Protein AF-A0A6L3VNA4-F1 (afdb_monomer)

Organism: NCBI:txid1803903

Nearest PDB structures (foldseek):
  8qlu-assembly1_A-2  TM=3.803E-01  e=7.037E-01  Aspergillus fumigatus
  8cgx-assembly1_A  TM=3.938E-01  e=9.319E-01  Neurospora crassa
  8qlx-assembly1_A  TM=3.851E-01  e=1.381E+00  Pyricularia grisea
  8qlw-assembly1_A-2  TM=4.022E-01  e=1.381E+00  Purpureocillium lilacinum
  8qnu-assembly1_A  TM=3.911E-01  e=2.866E+00  Metarhizium robertsii

Structure (mmCIF, N/CA/C/O backbone):
data_AF-A0A6L3VNA4-F1
#
_entry.id   AF-A0A6L3VNA4-F1
#
loop_
_atom_site.group_PDB
_atom_site.id
_atom_site.type_symbol
_atom_site.label_atom_id
_atom_site.label_alt_id
_atom_site.label_comp_id
_atom_site.label_asym_id
_atom_site.label_entity_id
_atom_site.label_seq_id
_atom_site.pdbx_PDB_ins_code
_atom_site.Cartn_x
_atom_site.Cartn_y
_atom_site.Cartn_z
_atom_site.occupancy
_atom_site.B_iso_or_equiv
_atom_site.auth_seq_id
_atom_site.auth_comp_id
_atom_site.auth_asym_id
_atom_site.auth_atom_id
_atom_site.pdbx_PDB_model_num
ATOM 1 N N . MET A 1 1 ? -27.652 9.082 10.962 1.00 41.69 1 MET A N 1
ATOM 2 C CA . MET A 1 1 ? -26.506 9.875 10.476 1.00 41.69 1 MET A CA 1
ATOM 3 C C . MET A 1 1 ? -26.485 9.676 8.967 1.00 41.69 1 MET A C 1
ATOM 5 O O . MET A 1 1 ? -26.552 8.518 8.571 1.00 41.69 1 MET A O 1
ATOM 9 N N . PRO A 1 2 ? -26.556 10.720 8.128 1.00 44.22 2 PRO A N 1
ATOM 10 C CA . PRO A 1 2 ? -26.468 10.524 6.685 1.00 44.22 2 PRO A CA 1
ATOM 11 C C . PRO A 1 2 ? -25.064 9.996 6.366 1.00 44.22 2 PRO A C 1
ATOM 13 O O . PRO A 1 2 ? -24.090 10.646 6.731 1.00 44.22 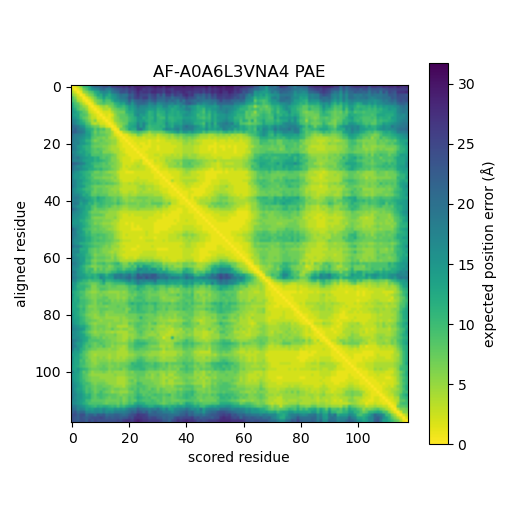2 PRO A O 1
ATOM 16 N N . HIS A 1 3 ? -24.970 8.810 5.757 1.00 39.25 3 HIS A N 1
ATOM 17 C CA . HIS A 1 3 ? -23.716 8.317 5.183 1.00 39.25 3 HIS A CA 1
ATOM 18 C C . HIS A 1 3 ? -23.243 9.368 4.176 1.00 39.25 3 HIS A C 1
ATOM 20 O O . HIS A 1 3 ? -23.924 9.614 3.175 1.00 39.25 3 HIS A O 1
ATOM 26 N N . HIS A 1 4 ? -22.134 10.044 4.471 1.00 44.81 4 HIS A N 1
ATOM 27 C CA . HIS A 1 4 ? -21.459 10.834 3.455 1.00 44.81 4 HIS A CA 1
ATOM 28 C C . HIS A 1 4 ? -20.861 9.875 2.425 1.00 44.81 4 HIS A C 1
ATOM 30 O O . HIS A 1 4 ? -20.621 8.703 2.706 1.00 44.81 4 HIS A O 1
ATOM 36 N N . ALA A 1 5 ? -20.715 10.350 1.188 1.00 44.50 5 ALA A N 1
ATOM 37 C CA . ALA A 1 5 ? -20.029 9.559 0.181 1.00 44.50 5 ALA A CA 1
ATOM 38 C C . ALA A 1 5 ? -18.606 9.277 0.689 1.00 44.50 5 ALA A C 1
ATOM 40 O O . ALA A 1 5 ? -17.962 10.232 1.139 1.00 44.50 5 ALA A O 1
ATOM 41 N N . PRO A 1 6 ? -18.124 8.023 0.614 1.00 52.34 6 PRO A N 1
ATOM 42 C CA . PRO A 1 6 ? -16.801 7.685 1.102 1.00 52.34 6 PRO A CA 1
ATOM 43 C C . PRO A 1 6 ? -15.771 8.603 0.453 1.00 52.34 6 PRO A C 1
ATOM 45 O O . PRO A 1 6 ? -15.722 8.745 -0.774 1.00 52.34 6 PRO A O 1
ATOM 48 N N . ILE A 1 7 ? -14.957 9.255 1.284 1.00 57.59 7 ILE A N 1
ATOM 49 C CA . ILE A 1 7 ? -13.766 9.951 0.804 1.00 57.59 7 ILE A CA 1
ATOM 50 C C . ILE A 1 7 ? -12.787 8.855 0.402 1.00 57.59 7 ILE A C 1
ATOM 52 O O . ILE A 1 7 ? -12.020 8.359 1.224 1.00 57.59 7 ILE A O 1
ATOM 56 N N . PHE A 1 8 ? -12.852 8.441 -0.861 1.00 54.66 8 PHE A N 1
ATOM 57 C CA . PHE A 1 8 ? -11.869 7.521 -1.407 1.00 54.66 8 PHE A CA 1
ATOM 58 C C . PHE A 1 8 ? -10.468 8.130 -1.249 1.00 54.66 8 PHE A C 1
ATOM 60 O O . PHE A 1 8 ? -10.315 9.349 -1.419 1.00 54.66 8 PHE A O 1
ATOM 67 N N . PRO A 1 9 ? -9.436 7.314 -0.963 1.00 54.25 9 PRO A N 1
ATOM 68 C CA . PRO A 1 9 ? -8.066 7.790 -1.066 1.00 54.25 9 PRO A CA 1
ATOM 69 C C . PRO A 1 9 ? -7.823 8.348 -2.483 1.00 54.25 9 PRO A C 1
ATOM 71 O O . PRO A 1 9 ? -8.542 7.990 -3.424 1.00 54.25 9 PRO A O 1
ATOM 74 N N . PRO A 1 10 ? -6.842 9.242 -2.685 1.00 59.78 10 PRO A N 1
ATOM 75 C CA . PRO A 1 10 ? -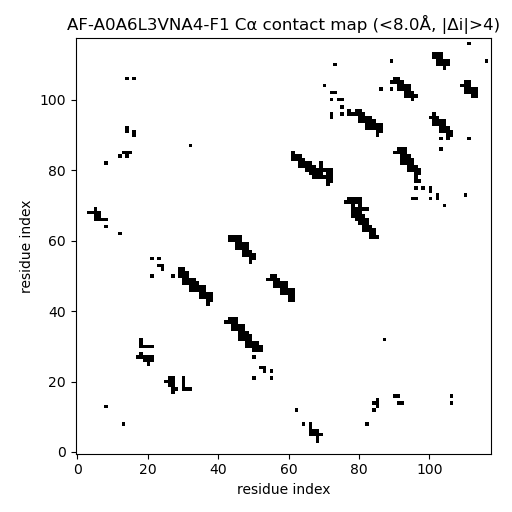6.456 9.678 -4.022 1.00 59.78 10 PRO A CA 1
ATOM 76 C C . PRO A 1 10 ? -6.215 8.465 -4.926 1.00 59.78 10 PRO A C 1
ATOM 78 O O . PRO A 1 10 ? -5.623 7.491 -4.481 1.00 59.78 10 PRO A O 1
ATOM 81 N N . ALA A 1 11 ? -6.627 8.518 -6.195 1.00 61.06 11 ALA A N 1
ATOM 82 C CA . ALA A 1 11 ? -6.495 7.375 -7.111 1.00 61.06 11 ALA A CA 1
ATOM 83 C C . ALA A 1 11 ? -5.047 6.863 -7.262 1.00 61.06 11 ALA A C 1
ATOM 85 O O . ALA A 1 11 ? -4.830 5.687 -7.527 1.00 61.06 11 ALA A O 1
ATOM 86 N N . ALA A 1 12 ? -4.051 7.731 -7.047 1.00 56.78 12 ALA A N 1
ATOM 87 C CA . ALA A 1 12 ? -2.632 7.359 -7.009 1.00 56.78 12 ALA A CA 1
ATOM 88 C C . ALA A 1 12 ? -2.263 6.417 -5.844 1.00 56.78 12 ALA A C 1
ATOM 90 O O . ALA A 1 12 ? -1.205 5.798 -5.871 1.00 56.78 12 ALA A O 1
ATOM 91 N N . ASN A 1 13 ? -3.133 6.332 -4.840 1.00 56.00 13 ASN A N 1
ATOM 92 C CA . ASN A 1 13 ? -2.983 5.555 -3.617 1.00 56.00 13 ASN A CA 1
ATOM 93 C C . ASN A 1 13 ? -3.972 4.383 -3.566 1.00 56.00 13 ASN A C 1
ATOM 95 O O . ASN A 1 13 ? -4.058 3.712 -2.547 1.00 56.00 13 ASN A O 1
ATOM 99 N N . TRP A 1 14 ? -4.764 4.162 -4.620 1.00 59.19 14 TRP A N 1
ATOM 100 C CA . TRP A 1 14 ? -5.633 2.991 -4.681 1.00 59.19 14 TRP A CA 1
ATOM 101 C C . TRP A 1 14 ? -4.781 1.720 -4.746 1.00 59.19 14 TRP A C 1
ATOM 103 O O . TRP A 1 14 ? -3.681 1.766 -5.312 1.00 59.19 14 TRP A O 1
ATOM 113 N N . PRO A 1 15 ? -5.273 0.593 -4.202 1.00 59.47 15 PRO A N 1
ATOM 114 C CA . PRO A 1 15 ? -4.599 -0.692 -4.326 1.00 59.47 15 PRO A CA 1
ATOM 115 C C . PRO A 1 15 ? -4.288 -0.948 -5.789 1.00 59.47 15 PRO A C 1
ATOM 117 O O . PRO A 1 15 ? -5.184 -1.015 -6.640 1.00 59.47 15 PRO A O 1
ATOM 120 N N . ILE A 1 16 ? -3.004 -1.086 -6.094 1.00 63.25 16 ILE A N 1
ATOM 121 C CA . ILE A 1 16 ? -2.603 -1.430 -7.441 1.00 63.25 16 ILE A CA 1
ATOM 122 C C . ILE A 1 16 ? -2.786 -2.947 -7.554 1.00 63.25 16 ILE A C 1
ATOM 124 O O . ILE A 1 16 ? -2.008 -3.724 -7.012 1.00 63.25 16 ILE A O 1
ATOM 128 N N . LEU A 1 17 ? -3.831 -3.374 -8.272 1.00 64.62 17 LEU A N 1
ATOM 129 C CA . LEU A 1 17 ? -4.042 -4.780 -8.670 1.00 64.62 17 LEU A CA 1
ATOM 130 C C . LEU A 1 17 ? -2.831 -5.375 -9.406 1.00 64.62 17 LEU A C 1
ATOM 132 O O . LEU A 1 17 ? -2.702 -6.587 -9.564 1.00 64.62 17 LEU A O 1
ATOM 136 N N . THR A 1 18 ? -1.970 -4.497 -9.908 1.00 73.38 18 THR A N 1
ATOM 137 C CA . THR A 1 18 ? -0.722 -4.800 -10.586 1.00 73.38 18 THR A CA 1
ATOM 138 C C . THR A 1 18 ? 0.446 -4.212 -9.799 1.00 73.38 18 THR A C 1
ATOM 140 O O . THR A 1 18 ? 0.291 -3.187 -9.152 1.00 73.38 18 THR A O 1
ATOM 143 N N . PRO A 1 19 ? 1.654 -4.775 -9.880 1.00 79.25 19 PRO A N 1
ATOM 144 C CA . PRO A 1 19 ? 2.837 -4.105 -9.353 1.00 79.25 19 PRO A CA 1
ATOM 145 C C . PRO A 1 19 ? 2.996 -2.678 -9.922 1.00 79.25 19 PRO A C 1
ATOM 147 O O . PRO A 1 19 ? 2.536 -2.413 -11.039 1.00 79.25 19 PRO A O 1
ATOM 150 N N . PRO A 1 20 ? 3.669 -1.762 -9.205 1.00 83.94 20 PRO A N 1
ATOM 151 C CA . PRO A 1 20 ? 4.016 -0.453 -9.741 1.00 83.94 20 PRO A CA 1
ATOM 152 C C . PRO A 1 20 ? 4.938 -0.593 -10.958 1.00 83.94 20 PRO A C 1
ATOM 154 O O . PRO A 1 20 ? 5.708 -1.551 -11.079 1.00 83.94 20 PRO A O 1
ATOM 157 N N . ASP A 1 21 ? 4.901 0.393 -11.852 1.00 89.44 21 ASP A N 1
ATOM 158 C CA . ASP A 1 21 ? 5.851 0.445 -12.959 1.00 89.44 21 ASP A CA 1
ATOM 159 C C . ASP A 1 21 ? 7.274 0.628 -12.436 1.00 89.44 21 ASP A C 1
ATOM 161 O O . ASP A 1 21 ? 7.551 1.511 -11.619 1.00 89.44 21 ASP A O 1
ATOM 165 N N . CYS A 1 22 ? 8.207 -0.165 -12.965 1.00 91.50 22 CYS A N 1
ATOM 166 C CA . CYS A 1 22 ? 9.615 0.032 -12.668 1.00 91.50 22 CYS A CA 1
ATOM 167 C C . CYS A 1 22 ? 10.046 1.452 -13.083 1.00 91.50 22 CYS A C 1
ATOM 169 O O . CYS A 1 22 ? 9.840 1.838 -14.241 1.00 91.50 22 CYS A O 1
ATOM 171 N N . PRO A 1 23 ? 10.704 2.228 -12.203 1.00 93.25 23 PRO A N 1
ATOM 172 C CA . PRO A 1 23 ? 11.124 3.589 -12.530 1.00 93.25 23 PRO A CA 1
ATOM 173 C C . PRO A 1 23 ? 12.131 3.637 -13.689 1.00 93.25 23 PRO A C 1
ATOM 175 O O . PRO A 1 23 ? 12.178 4.633 -14.409 1.00 93.25 23 PRO A O 1
ATOM 178 N N . THR A 1 24 ? 12.881 2.553 -13.908 1.00 94.88 24 THR A N 1
ATOM 179 C CA . THR A 1 24 ? 13.921 2.454 -14.940 1.00 94.88 24 THR A CA 1
ATOM 180 C C . THR A 1 24 ? 13.366 2.032 -16.298 1.00 94.88 24 THR A C 1
ATOM 182 O O . THR A 1 24 ? 13.556 2.735 -17.287 1.00 94.88 24 THR A O 1
ATOM 185 N N . CYS A 1 25 ? 12.683 0.885 -16.376 1.00 94.12 25 CYS A N 1
ATOM 186 C CA . CYS A 1 25 ? 12.202 0.328 -17.648 1.00 94.12 25 CYS A CA 1
ATOM 187 C C . CYS A 1 25 ? 10.714 0.588 -17.929 1.00 94.12 25 CYS A C 1
ATOM 189 O O . CYS A 1 25 ? 10.238 0.224 -19.002 1.00 94.12 25 CYS A O 1
ATOM 191 N N . ARG A 1 26 ? 9.997 1.246 -17.003 1.00 92.94 26 ARG A N 1
ATOM 192 C CA . ARG A 1 26 ? 8.602 1.710 -17.150 1.00 92.94 26 ARG A CA 1
ATOM 193 C C . ARG A 1 26 ? 7.615 0.589 -17.489 1.00 92.94 26 ARG A C 1
ATOM 195 O O . ARG A 1 26 ? 6.674 0.791 -18.245 1.00 92.94 26 ARG A O 1
ATOM 202 N N . THR A 1 27 ? 7.869 -0.596 -16.940 1.00 86.44 27 THR A N 1
ATOM 203 C CA . THR A 1 27 ? 6.985 -1.760 -17.030 1.00 86.44 27 THR A CA 1
ATOM 204 C C . THR A 1 27 ? 6.799 -2.386 -15.654 1.00 86.44 27 THR A C 1
ATOM 206 O O . THR A 1 27 ? 7.742 -2.434 -14.860 1.00 86.44 27 THR A O 1
ATOM 209 N N . CYS A 1 28 ? 5.600 -2.900 -15.393 1.00 85.06 28 CYS A N 1
ATOM 210 C CA . CYS A 1 28 ? 5.241 -3.669 -14.204 1.00 85.06 28 CYS A CA 1
ATOM 211 C C . CYS A 1 28 ? 5.407 -5.194 -14.378 1.00 85.06 28 CYS A C 1
ATOM 213 O O . CYS A 1 28 ? 5.349 -5.938 -13.404 1.00 85.06 28 CYS A O 1
ATOM 215 N N . THR A 1 29 ? 5.659 -5.693 -15.598 1.00 87.69 29 THR A N 1
ATOM 216 C CA . THR A 1 29 ? 5.573 -7.137 -15.924 1.00 87.69 29 THR A CA 1
ATOM 217 C C . THR A 1 29 ? 6.595 -8.034 -15.228 1.00 87.69 29 THR A C 1
ATOM 219 O O . THR A 1 29 ? 6.349 -9.225 -15.062 1.00 87.69 29 THR A O 1
ATOM 222 N N . ALA A 1 30 ? 7.748 -7.488 -14.849 1.00 91.06 30 ALA A N 1
ATOM 223 C CA . ALA A 1 30 ? 8.814 -8.213 -14.158 1.00 91.06 30 ALA A CA 1
ATOM 224 C C . ALA A 1 30 ? 9.055 -7.673 -12.741 1.00 91.06 30 ALA A C 1
ATOM 226 O O . ALA A 1 30 ? 10.128 -7.891 -12.178 1.00 91.06 30 ALA A O 1
ATOM 227 N N . VAL A 1 31 ? 8.099 -6.912 -12.206 1.00 91.25 31 VAL A N 1
ATOM 228 C CA . VAL A 1 31 ? 8.204 -6.270 -10.900 1.00 91.25 31 VAL A CA 1
ATOM 229 C C . VAL A 1 31 ? 7.614 -7.186 -9.839 1.00 91.25 31 VAL A C 1
ATOM 231 O O . VAL A 1 31 ? 6.486 -7.653 -9.966 1.00 91.25 31 VAL A O 1
ATOM 234 N N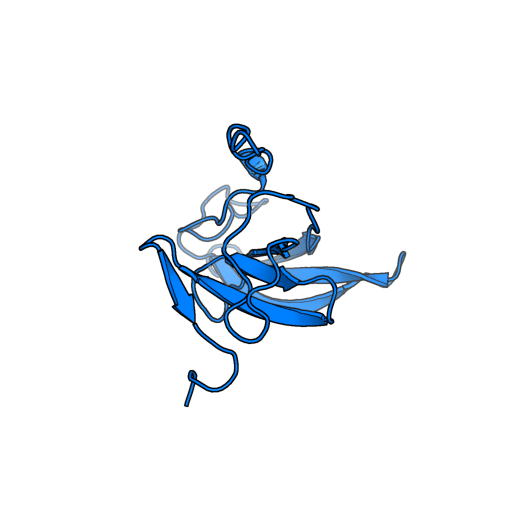 . THR A 1 32 ? 8.386 -7.441 -8.791 1.00 90.31 32 THR A N 1
ATOM 235 C CA . THR A 1 32 ? 7.975 -8.219 -7.627 1.00 90.31 32 THR A CA 1
ATOM 236 C C . THR A 1 32 ? 8.149 -7.384 -6.374 1.00 90.31 32 THR A C 1
ATOM 238 O O . THR A 1 32 ? 9.122 -6.644 -6.236 1.00 90.31 32 THR A O 1
ATOM 241 N N . TRP A 1 33 ? 7.209 -7.523 -5.448 1.00 89.75 33 TRP A N 1
ATOM 242 C CA . TRP A 1 33 ? 7.419 -7.090 -4.076 1.00 89.75 33 TRP A CA 1
ATOM 243 C C . TRP A 1 33 ? 8.433 -8.026 -3.406 1.00 89.75 33 TRP A C 1
ATOM 245 O O . TRP A 1 33 ? 8.451 -9.227 -3.696 1.00 89.75 33 TRP A O 1
ATOM 255 N N . THR A 1 34 ? 9.298 -7.478 -2.556 1.00 91.19 34 THR A N 1
ATOM 256 C CA . THR A 1 34 ? 10.374 -8.231 -1.888 1.00 91.19 34 THR A CA 1
ATOM 257 C C . THR A 1 34 ? 10.345 -8.133 -0.368 1.00 91.19 34 THR A C 1
ATOM 259 O O . THR A 1 34 ? 11.026 -8.918 0.291 1.00 91.19 34 THR A O 1
ATOM 262 N N . GLY A 1 35 ? 9.556 -7.224 0.207 1.00 89.62 35 GLY A N 1
ATOM 263 C CA . GLY A 1 35 ? 9.414 -7.119 1.656 1.00 89.62 35 GLY A CA 1
ATOM 264 C C . GLY A 1 35 ? 8.978 -5.745 2.150 1.00 89.62 35 GLY A C 1
ATOM 265 O O . GLY A 1 35 ? 8.763 -4.809 1.380 1.00 89.62 35 GLY A O 1
ATOM 266 N N . HIS A 1 36 ? 8.878 -5.638 3.470 1.00 89.19 36 HIS A N 1
ATOM 267 C CA . HIS A 1 36 ? 8.691 -4.381 4.192 1.00 89.19 36 HIS A CA 1
ATOM 268 C C . HIS A 1 36 ? 10.034 -3.908 4.752 1.00 89.19 36 HIS A C 1
ATOM 270 O O . HIS A 1 36 ? 10.871 -4.724 5.147 1.00 89.19 36 HIS A O 1
ATOM 276 N N . ALA A 1 37 ? 10.238 -2.597 4.813 1.00 92.06 37 ALA A N 1
ATOM 277 C CA . ALA A 1 37 ? 11.384 -1.985 5.475 1.00 92.06 37 ALA A CA 1
ATOM 278 C C . ALA A 1 37 ? 10.995 -0.653 6.124 1.00 92.06 37 ALA A C 1
ATOM 280 O O . ALA A 1 37 ? 9.848 -0.212 6.063 1.00 92.06 37 ALA A O 1
ATOM 281 N N . THR A 1 38 ? 11.972 -0.010 6.751 1.00 93.25 38 THR A N 1
ATOM 282 C CA . THR A 1 38 ? 11.832 1.321 7.334 1.00 93.25 38 THR A CA 1
ATOM 283 C C . THR A 1 38 ? 12.878 2.229 6.707 1.00 93.25 38 THR A C 1
ATOM 285 O O . THR A 1 38 ? 14.055 1.863 6.657 1.00 93.25 38 THR A O 1
ATOM 288 N N . ASP A 1 39 ? 12.457 3.391 6.215 1.00 89.69 39 ASP A N 1
ATOM 289 C CA . ASP A 1 39 ? 13.367 4.398 5.686 1.00 89.69 39 ASP A CA 1
ATOM 290 C C . ASP A 1 39 ? 14.303 4.894 6.800 1.00 89.69 39 ASP A C 1
ATOM 292 O O . ASP A 1 39 ? 13.879 5.220 7.911 1.00 89.69 39 ASP A O 1
ATOM 296 N N . MET A 1 40 ? 15.604 4.925 6.513 1.00 90.69 40 MET A N 1
ATOM 297 C CA . MET A 1 40 ? 16.634 5.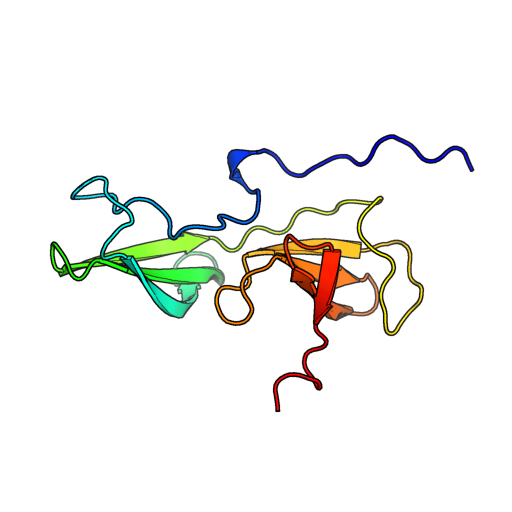270 7.497 1.00 90.69 40 MET A CA 1
ATOM 298 C C . MET A 1 40 ? 16.699 6.772 7.810 1.00 90.69 40 MET A C 1
ATOM 300 O O . MET A 1 40 ? 17.328 7.156 8.797 1.00 90.69 40 MET A O 1
ATOM 304 N N . HIS A 1 41 ? 16.120 7.628 6.967 1.00 90.25 41 HIS A N 1
ATOM 305 C CA . HIS A 1 41 ? 16.154 9.077 7.123 1.00 90.25 41 HIS A CA 1
ATOM 306 C C . HIS A 1 41 ? 15.082 9.577 8.090 1.00 90.25 41 HIS A C 1
ATOM 308 O O . HIS A 1 41 ? 15.385 10.383 8.970 1.00 90.25 41 HIS A O 1
ATOM 314 N N . ASP A 1 42 ? 13.848 9.103 7.933 1.00 91.06 42 ASP A N 1
ATOM 315 C CA . ASP A 1 42 ? 12.688 9.613 8.668 1.00 91.06 42 ASP A CA 1
ATOM 316 C C . ASP A 1 42 ? 11.899 8.536 9.430 1.00 91.06 42 ASP A C 1
ATOM 318 O O . ASP A 1 42 ? 10.984 8.867 10.184 1.00 91.06 42 ASP A O 1
ATOM 322 N N . GLY A 1 43 ? 12.283 7.262 9.311 1.00 88.88 43 GLY A N 1
ATOM 323 C CA . GLY A 1 43 ? 11.610 6.163 9.994 1.00 88.88 43 GLY A CA 1
ATOM 324 C C . GLY A 1 43 ? 10.286 5.751 9.347 1.00 88.88 43 GLY A C 1
ATOM 325 O O . GLY A 1 43 ? 9.526 5.000 9.962 1.00 88.88 43 GLY A O 1
ATOM 326 N N . THR A 1 44 ? 9.978 6.230 8.140 1.00 88.38 44 THR A N 1
ATOM 327 C CA . THR A 1 44 ? 8.723 5.904 7.453 1.00 88.38 44 THR A CA 1
ATOM 328 C C . THR A 1 44 ? 8.721 4.437 7.012 1.00 88.38 44 THR A C 1
ATOM 330 O O . THR A 1 44 ? 9.707 3.973 6.435 1.00 88.38 44 THR A O 1
ATOM 333 N N . PRO A 1 45 ? 7.642 3.671 7.247 1.00 88.62 45 PRO A N 1
ATOM 334 C CA . PRO A 1 45 ? 7.513 2.331 6.683 1.00 88.62 45 PRO A CA 1
ATOM 335 C C . PRO A 1 45 ? 7.469 2.382 5.148 1.00 88.62 45 PRO A C 1
ATOM 337 O O . PRO A 1 45 ? 6.822 3.252 4.564 1.00 88.62 45 PRO A O 1
ATOM 340 N N . VAL A 1 46 ? 8.153 1.451 4.484 1.00 89.25 46 VAL A N 1
ATOM 341 C CA . VAL A 1 46 ? 8.221 1.375 3.019 1.00 89.25 46 VAL A CA 1
ATOM 342 C C . VAL A 1 46 ? 8.024 -0.053 2.515 1.00 89.25 46 VAL A C 1
ATOM 344 O O . VAL A 1 46 ? 8.430 -1.025 3.155 1.00 89.25 46 VAL A O 1
ATOM 347 N N . LEU A 1 47 ? 7.463 -0.167 1.314 1.00 88.38 47 LEU A N 1
ATOM 348 C CA . LEU A 1 47 ? 7.383 -1.401 0.539 1.00 88.38 47 LEU A CA 1
ATOM 349 C C . LEU A 1 47 ? 8.598 -1.505 -0.384 1.00 88.38 47 LEU A C 1
ATOM 351 O O . LEU A 1 47 ? 8.874 -0.571 -1.140 1.00 88.38 47 LEU A O 1
ATOM 355 N N . LEU A 1 48 ? 9.299 -2.637 -0.354 1.00 91.94 48 LEU A N 1
ATOM 356 C CA . LEU A 1 48 ? 10.441 -2.924 -1.218 1.00 91.94 48 LEU A CA 1
ATOM 357 C C . LEU A 1 48 ? 10.004 -3.637 -2.499 1.00 91.94 48 LEU A C 1
ATOM 359 O 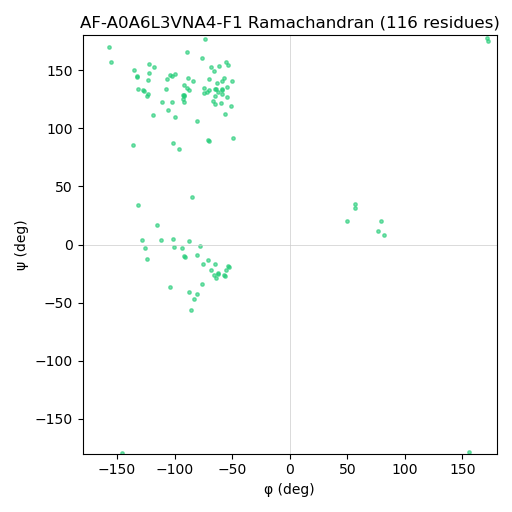O . LEU A 1 48 ? 9.193 -4.567 -2.470 1.00 91.94 48 LEU A O 1
ATOM 363 N N . TRP A 1 49 ? 10.583 -3.214 -3.619 1.00 92.44 49 TRP A N 1
ATOM 364 C CA . TRP A 1 49 ? 10.280 -3.720 -4.951 1.00 92.44 49 TRP A CA 1
ATOM 365 C C . TRP A 1 49 ? 11.561 -4.027 -5.722 1.00 92.44 49 TRP A C 1
ATOM 367 O O . TRP A 1 49 ? 12.554 -3.307 -5.627 1.00 92.44 49 TRP A O 1
ATOM 377 N N . GLU A 1 50 ? 11.517 -5.083 -6.527 1.00 94.88 50 GLU A N 1
ATOM 378 C CA . GLU A 1 50 ? 12.576 -5.489 -7.449 1.00 94.88 50 GLU A CA 1
ATOM 379 C C . GLU A 1 50 ? 11.985 -5.660 -8.852 1.00 94.88 50 GLU A C 1
ATOM 381 O O . GLU A 1 50 ? 10.973 -6.335 -9.038 1.00 94.88 50 GLU A O 1
ATOM 386 N N . CYS A 1 51 ? 12.639 -5.106 -9.872 1.00 95.50 51 CYS A N 1
ATOM 387 C CA . CYS A 1 51 ? 12.356 -5.416 -11.268 1.00 95.50 51 CYS A CA 1
ATOM 388 C C . CYS A 1 51 ? 13.376 -6.417 -11.799 1.00 95.50 51 CYS A C 1
ATOM 390 O O . CYS A 1 51 ? 14.507 -6.052 -12.108 1.00 95.50 51 CYS A O 1
ATOM 392 N N . ARG A 1 52 ? 12.955 -7.655 -12.052 1.00 94.50 52 ARG A N 1
ATOM 393 C CA . ARG A 1 52 ? 13.816 -8.701 -12.633 1.00 94.50 52 ARG A CA 1
ATOM 394 C C . ARG A 1 52 ? 14.159 -8.482 -14.108 1.00 94.50 52 ARG A C 1
ATOM 396 O O . ARG A 1 52 ? 15.040 -9.143 -14.642 1.00 94.50 52 ARG A O 1
ATOM 403 N N . GLY A 1 53 ? 13.457 -7.570 -14.782 1.00 93.88 53 GLY A N 1
ATOM 404 C CA . GLY A 1 53 ? 13.723 -7.231 -16.182 1.00 93.88 53 GLY A CA 1
ATOM 405 C C . GLY A 1 53 ? 14.957 -6.344 -16.365 1.00 93.88 53 GLY A C 1
ATOM 406 O O . GLY A 1 53 ? 15.655 -6.470 -17.367 1.00 93.88 53 GLY A O 1
ATOM 407 N N . CYS A 1 54 ? 15.231 -5.453 -15.407 1.00 95.19 54 CYS A N 1
ATOM 408 C CA . CYS A 1 54 ? 16.379 -4.538 -15.456 1.00 95.19 54 CYS A CA 1
ATOM 409 C C . CYS A 1 54 ? 17.255 -4.558 -14.192 1.00 95.19 54 CYS A C 1
ATOM 411 O O . CYS A 1 54 ? 18.217 -3.800 -14.119 1.00 95.19 54 CYS A O 1
ATOM 413 N N . ASN A 1 55 ? 16.942 -5.433 -13.233 1.00 94.50 55 ASN A N 1
ATOM 414 C CA . ASN A 1 55 ? 17.600 -5.580 -11.931 1.00 94.50 55 ASN A CA 1
ATOM 415 C C . ASN A 1 55 ? 17.624 -4.292 -11.095 1.00 94.50 55 ASN A C 1
ATOM 417 O O . ASN A 1 55 ? 18.569 -4.062 -10.349 1.00 94.50 55 ASN A O 1
ATOM 421 N N . ALA A 1 56 ? 16.609 -3.440 -11.247 1.00 95.44 56 ALA A N 1
ATOM 422 C CA . ALA A 1 56 ? 16.452 -2.256 -10.413 1.00 95.44 56 ALA A CA 1
ATOM 423 C C . ALA A 1 56 ? 15.676 -2.607 -9.142 1.00 95.44 56 ALA A C 1
ATOM 425 O O . ALA A 1 56 ? 14.613 -3.225 -9.229 1.00 95.44 56 ALA A O 1
ATOM 426 N N . ASP A 1 57 ? 16.169 -2.157 -7.998 1.00 94.81 57 ASP A N 1
ATOM 427 C CA . ASP A 1 57 ? 15.462 -2.129 -6.724 1.00 94.81 57 ASP A CA 1
ATOM 428 C C . ASP A 1 57 ? 15.001 -0.704 -6.389 1.00 94.81 57 ASP A C 1
ATOM 430 O O . ASP A 1 57 ? 15.628 0.287 -6.772 1.00 94.81 57 ASP A O 1
ATOM 434 N N . TRP A 1 58 ? 13.849 -0.590 -5.733 1.00 93.56 58 TRP A N 1
ATOM 435 C CA . TRP A 1 58 ? 13.352 0.677 -5.199 1.00 93.56 58 TRP A CA 1
ATOM 436 C C . TRP A 1 58 ? 12.372 0.433 -4.056 1.00 93.56 58 TRP A C 1
ATOM 438 O O . TRP A 1 58 ? 11.918 -0.687 -3.818 1.00 93.56 58 TRP A O 1
ATOM 448 N N . CYS A 1 59 ? 12.023 1.508 -3.356 1.00 90.25 59 CYS A N 1
ATOM 449 C CA . CYS A 1 59 ? 11.003 1.485 -2.323 1.00 90.25 59 CYS A CA 1
ATOM 450 C C . CYS A 1 59 ? 9.878 2.479 -2.629 1.00 90.25 59 CYS A C 1
ATOM 452 O O . CYS A 1 59 ? 10.066 3.452 -3.364 1.00 90.25 59 CYS A O 1
ATOM 454 N N . ILE A 1 60 ? 8.695 2.209 -2.084 1.00 86.75 60 ILE A N 1
ATOM 455 C CA . ILE A 1 60 ? 7.543 3.114 -2.114 1.00 86.75 60 ILE A CA 1
ATOM 456 C C . ILE A 1 60 ? 7.069 3.309 -0.671 1.00 86.75 60 ILE A C 1
ATOM 458 O O . ILE A 1 60 ? 6.908 2.307 0.029 1.00 86.75 60 ILE A O 1
ATOM 462 N N . PRO A 1 61 ? 6.830 4.552 -0.215 1.00 84.94 61 PRO A N 1
ATOM 463 C CA . PRO A 1 61 ? 6.293 4.798 1.117 1.00 84.94 61 PRO A CA 1
ATOM 464 C C . PRO A 1 61 ? 4.938 4.126 1.339 1.00 84.94 61 PRO A C 1
ATOM 466 O O . PRO A 1 61 ? 4.030 4.252 0.513 1.00 84.94 61 PRO A O 1
ATOM 469 N N . THR A 1 62 ? 4.794 3.473 2.487 1.00 82.44 62 THR A N 1
ATOM 470 C CA . THR A 1 62 ? 3.509 3.047 3.045 1.00 82.44 62 THR A CA 1
ATOM 471 C C . THR A 1 62 ? 2.721 4.304 3.411 1.00 82.44 62 THR A C 1
ATOM 473 O O . THR A 1 62 ? 3.213 5.152 4.157 1.00 82.44 62 THR A O 1
ATOM 476 N N . GLN A 1 63 ? 1.514 4.466 2.871 1.00 76.81 63 GLN A N 1
ATOM 477 C CA . GLN A 1 63 ? 0.717 5.677 3.072 1.00 76.81 63 GLN A CA 1
ATOM 478 C C . GLN A 1 63 ? -0.510 5.411 3.930 1.00 76.81 63 GLN A C 1
ATOM 480 O O . GLN A 1 63 ? -1.382 4.657 3.532 1.00 76.81 63 GLN A O 1
ATOM 485 N N . TYR A 1 64 ? -0.642 6.135 5.038 1.00 69.94 64 TYR A N 1
ATOM 486 C CA . TYR A 1 64 ? -1.840 6.078 5.866 1.00 69.94 64 TYR A CA 1
ATOM 487 C C . TYR A 1 64 ? -2.836 7.167 5.460 1.00 69.94 64 TYR A C 1
ATOM 489 O O . TYR A 1 64 ? -2.508 8.357 5.455 1.00 69.94 64 TYR A O 1
ATOM 497 N N . TRP A 1 65 ? -4.068 6.774 5.157 1.00 68.56 65 TRP A N 1
ATOM 498 C CA . TRP A 1 65 ? -5.175 7.676 4.891 1.00 68.56 65 TRP A CA 1
ATOM 499 C C . TRP A 1 65 ? -6.292 7.452 5.914 1.00 68.56 65 TRP A C 1
ATOM 501 O O . TRP A 1 65 ? -6.973 6.423 5.867 1.00 68.56 65 TRP A O 1
ATOM 511 N N . PRO A 1 66 ? -6.537 8.420 6.814 1.00 63.06 66 PRO A N 1
ATOM 512 C CA . PRO A 1 66 ? -7.674 8.362 7.717 1.00 63.06 66 PRO A CA 1
ATOM 513 C C . PRO A 1 66 ? -8.965 8.579 6.921 1.00 63.06 66 PRO A C 1
ATOM 515 O O . PRO A 1 66 ? -9.409 9.708 6.713 1.00 63.06 66 PRO A O 1
ATOM 518 N N . VAL A 1 67 ? -9.543 7.491 6.411 1.00 61.94 67 VAL A N 1
ATOM 519 C CA . VAL A 1 67 ? -10.908 7.479 5.874 1.00 61.94 67 VAL A CA 1
ATOM 520 C C . VAL A 1 67 ? -11.854 7.268 7.062 1.00 61.94 67 VAL A C 1
ATOM 522 O O . VAL A 1 67 ? -11.540 6.513 7.969 1.00 61.94 67 VAL A O 1
ATOM 525 N N . LEU A 1 68 ? -13.004 7.943 7.089 1.00 58.91 68 LEU A N 1
ATOM 526 C CA . LEU A 1 68 ? -14.051 7.730 8.110 1.00 58.91 68 LEU A CA 1
ATOM 527 C C . LEU A 1 68 ? -15.222 6.870 7.595 1.00 58.91 68 LEU A C 1
ATOM 529 O O . LEU A 1 68 ? -16.210 6.691 8.293 1.00 58.91 68 LEU A O 1
ATOM 533 N N . ASP A 1 69 ? -15.092 6.364 6.371 1.00 62.78 69 ASP A N 1
ATOM 534 C CA . ASP A 1 69 ? -16.067 5.555 5.628 1.00 62.78 69 ASP A CA 1
ATOM 535 C C . ASP A 1 69 ? -15.392 4.304 5.020 1.00 62.78 69 ASP A C 1
ATOM 537 O O . ASP A 1 69 ? -15.698 3.885 3.901 1.00 62.78 69 ASP A O 1
ATOM 541 N N . GLY A 1 70 ? -14.395 3.755 5.719 1.00 71.12 70 GLY A N 1
ATOM 542 C CA . GLY A 1 70 ? -13.831 2.446 5.393 1.00 71.12 70 GLY A CA 1
ATOM 543 C C . GLY A 1 70 ? -14.769 1.296 5.787 1.00 71.12 70 GLY A C 1
ATOM 544 O O . GLY A 1 70 ? -15.838 1.534 6.349 1.00 71.12 70 GLY A O 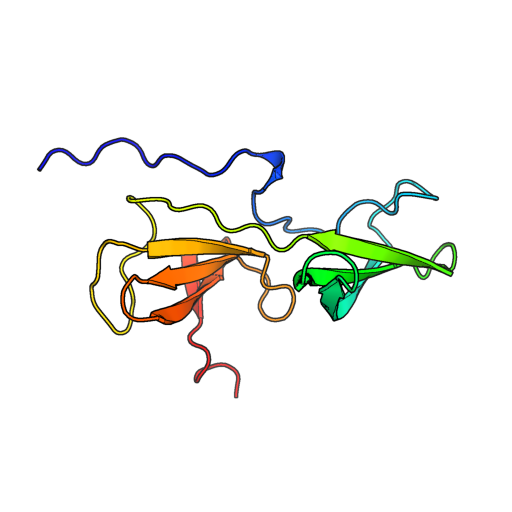1
ATOM 545 N N . PRO A 1 71 ? -14.406 0.041 5.482 1.00 77.88 71 PRO A N 1
ATOM 546 C CA . PRO A 1 71 ? -15.128 -1.128 5.983 1.00 77.88 71 PRO A CA 1
ATOM 547 C C . PRO A 1 71 ? -15.144 -1.172 7.516 1.00 77.88 71 PRO A C 1
ATOM 549 O O . PRO A 1 71 ? -14.124 -0.930 8.155 1.00 77.88 71 PRO A O 1
ATOM 552 N N . ASP A 1 72 ? -16.271 -1.575 8.103 1.00 84.69 72 ASP A N 1
ATOM 553 C CA . ASP A 1 72 ? -16.364 -1.798 9.546 1.00 84.69 72 ASP A CA 1
ATOM 554 C C . ASP A 1 72 ? -15.278 -2.775 10.011 1.00 84.69 72 ASP A C 1
ATOM 556 O O . ASP A 1 72 ? -15.052 -3.827 9.403 1.00 84.69 72 ASP A O 1
ATOM 560 N N . CYS A 1 73 ? -14.624 -2.455 11.128 1.00 86.69 73 CYS A N 1
ATOM 561 C CA . CYS A 1 73 ? -13.605 -3.330 11.686 1.00 86.69 73 CYS A CA 1
ATOM 562 C C . CYS A 1 73 ? -14.215 -4.706 12.017 1.00 86.69 73 CYS A C 1
ATOM 564 O O . CYS A 1 73 ? -15.120 -4.777 12.854 1.00 86.69 73 CYS A O 1
ATOM 566 N N . PRO A 1 74 ? -13.700 -5.813 11.457 1.00 86.88 74 PRO A N 1
ATOM 567 C CA . PRO A 1 74 ? -14.296 -7.143 11.617 1.00 86.88 74 PRO A CA 1
ATOM 568 C C . PRO A 1 74 ? -14.184 -7.690 13.050 1.00 86.88 74 PRO A C 1
ATOM 570 O O . PRO A 1 74 ? -14.969 -8.542 13.455 1.00 86.88 74 PRO A O 1
ATOM 573 N N . TYR A 1 75 ? -13.231 -7.181 13.836 1.00 87.00 75 TYR A N 1
ATOM 574 C CA . TYR A 1 75 ? -13.056 -7.518 15.254 1.00 87.00 75 TYR A CA 1
ATOM 575 C C . TYR A 1 75 ? -13.901 -6.623 16.172 1.00 87.00 75 TYR A C 1
ATOM 577 O O . TYR A 1 75 ? -14.437 -7.055 17.189 1.00 87.00 75 TYR A O 1
ATOM 585 N N . CYS A 1 76 ? -13.926 -5.343 15.804 1.00 89.25 76 CYS A N 1
ATOM 586 C CA . CYS A 1 76 ? -14.488 -4.180 16.477 1.00 89.25 76 CYS A CA 1
ATOM 587 C C . CYS A 1 76 ? -15.984 -3.895 16.387 1.00 89.25 76 CYS A C 1
ATOM 589 O O . CYS A 1 76 ? -16.595 -3.340 17.300 1.00 89.25 76 CYS A O 1
ATOM 591 N N . ALA A 1 77 ? -16.481 -4.067 15.163 1.00 86.62 77 ALA A N 1
ATOM 592 C CA . ALA A 1 77 ? -17.508 -3.225 14.551 1.00 86.62 77 ALA A CA 1
ATOM 593 C C . ALA A 1 77 ? -17.235 -1.699 14.638 1.00 86.62 77 ALA A C 1
ATOM 595 O O . ALA A 1 77 ? -18.161 -0.899 14.522 1.00 86.62 77 ALA A O 1
ATOM 596 N N . SER A 1 78 ? -15.980 -1.271 14.860 1.00 86.12 78 SER A N 1
ATOM 597 C CA . SER A 1 78 ? -15.621 0.153 14.800 1.00 86.12 78 SER A CA 1
ATOM 598 C C . SER A 1 78 ? -15.805 0.653 13.370 1.00 86.12 78 SER A C 1
ATOM 600 O O . SER A 1 78 ? -15.260 0.059 12.442 1.00 86.12 78 SER A O 1
ATOM 602 N N . LEU A 1 79 ? -16.550 1.748 13.219 1.00 82.56 79 LEU A N 1
ATOM 603 C CA . LEU A 1 79 ? -16.750 2.448 11.943 1.00 82.56 79 LEU A CA 1
ATOM 604 C C . LEU A 1 79 ? -15.562 3.363 11.600 1.00 82.56 79 LEU A C 1
ATOM 606 O O . LEU A 1 79 ? -15.505 3.953 10.528 1.00 82.56 79 LEU A O 1
ATOM 610 N N . ASN A 1 80 ? -14.633 3.537 12.544 1.00 82.75 80 ASN A N 1
ATOM 611 C CA . ASN A 1 80 ? -13.488 4.418 12.397 1.00 82.75 80 ASN A CA 1
ATOM 612 C C . ASN A 1 80 ? -12.271 3.605 11.944 1.00 82.75 80 ASN A C 1
ATOM 614 O O . ASN A 1 80 ? -11.453 3.165 12.760 1.00 82.75 80 ASN A O 1
ATOM 618 N N . THR A 1 81 ? -12.196 3.365 10.636 1.00 80.88 81 THR A N 1
ATOM 619 C CA . THR A 1 81 ? -11.137 2.577 9.997 1.00 80.88 81 THR A CA 1
ATOM 620 C C . THR A 1 81 ? -10.429 3.369 8.918 1.00 80.88 81 THR A C 1
ATOM 622 O O . THR A 1 81 ? -11.054 3.842 7.973 1.00 80.88 81 THR A O 1
ATOM 625 N N . SER A 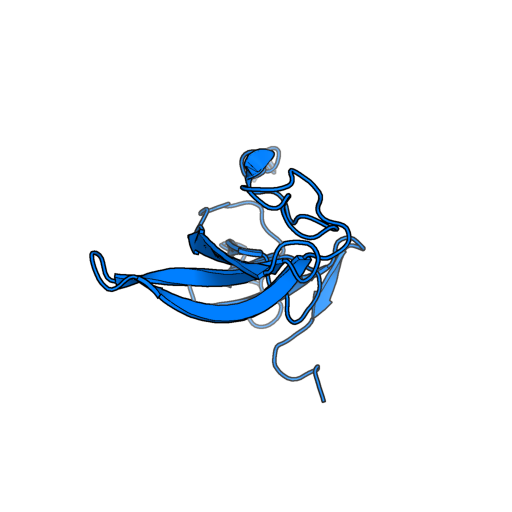1 82 ? -9.112 3.409 9.000 1.00 82.88 82 SER A N 1
ATOM 626 C CA . SER A 1 82 ? -8.256 4.098 8.048 1.00 82.88 82 SER A CA 1
ATOM 627 C C . SER A 1 82 ? -7.607 3.107 7.098 1.00 82.88 82 SER A C 1
ATOM 629 O O . SER A 1 82 ? -7.210 2.016 7.512 1.00 82.88 82 SER A O 1
ATOM 631 N N . TRP A 1 83 ? -7.430 3.516 5.847 1.00 82.88 83 TRP A N 1
ATOM 632 C CA . TRP A 1 83 ? -6.576 2.794 4.915 1.00 82.88 83 TRP A CA 1
ATOM 633 C C . TRP A 1 83 ? -5.118 3.005 5.326 1.00 82.88 83 TRP A C 1
ATOM 635 O O . TRP A 1 83 ? -4.710 4.135 5.592 1.00 82.88 83 TRP A O 1
ATOM 645 N N . ALA A 1 84 ? -4.342 1.935 5.421 1.00 79.25 84 ALA A N 1
ATOM 646 C CA . ALA A 1 84 ? -2.973 1.979 5.915 1.00 79.25 84 ALA A CA 1
ATOM 647 C C . ALA A 1 84 ? -1.927 1.867 4.807 1.00 79.25 84 ALA A C 1
ATOM 649 O O . ALA A 1 84 ? -0.867 2.468 4.949 1.00 79.25 84 ALA A O 1
ATOM 650 N N . THR A 1 85 ? -2.188 1.063 3.770 1.00 81.19 85 THR A N 1
ATOM 651 C CA . THR A 1 85 ? -1.371 0.896 2.553 1.00 81.19 85 THR A CA 1
ATOM 652 C C . THR A 1 85 ? -1.932 -0.260 1.713 1.00 81.19 85 THR A C 1
ATOM 654 O O . THR A 1 85 ? -2.796 -1.003 2.166 1.00 81.19 85 THR A O 1
ATOM 657 N N . TYR A 1 86 ? -1.374 -0.495 0.528 1.00 80.12 86 TYR A N 1
ATOM 658 C CA . TYR A 1 86 ? -1.462 -1.795 -0.138 1.00 80.12 86 TYR A CA 1
ATOM 659 C C . TYR A 1 86 ? -0.722 -2.889 0.662 1.00 80.12 86 TYR A C 1
ATOM 661 O O . TYR A 1 86 ? 0.419 -2.667 1.077 1.00 80.12 86 TYR A O 1
ATOM 669 N N . ALA A 1 87 ? -1.357 -4.054 0.839 1.00 82.56 87 ALA A N 1
ATOM 670 C CA . ALA A 1 87 ? -0.816 -5.270 1.457 1.00 82.56 87 ALA A CA 1
ATOM 671 C C . ALA A 1 87 ? -0.411 -6.286 0.367 1.00 82.56 87 ALA A C 1
ATOM 673 O O . ALA A 1 87 ? -1.213 -7.134 -0.024 1.00 82.56 87 ALA A O 1
ATOM 674 N N . PRO A 1 88 ? 0.814 -6.230 -0.181 1.00 79.31 88 PRO A N 1
ATOM 675 C CA . PRO A 1 88 ? 1.230 -7.103 -1.284 1.00 79.31 88 PRO A CA 1
ATOM 676 C C . PRO A 1 88 ? 1.221 -8.601 -0.939 1.00 79.31 88 PRO A C 1
ATOM 678 O O . PRO A 1 88 ? 1.071 -9.428 -1.838 1.00 79.31 88 PRO A O 1
ATOM 681 N N . GLU A 1 89 ? 1.352 -8.960 0.338 1.00 80.25 89 GLU A N 1
ATOM 682 C CA . GLU A 1 89 ? 1.194 -10.327 0.845 1.00 80.25 89 GLU A CA 1
ATOM 683 C C . GLU A 1 89 ? -0.226 -10.897 0.672 1.00 80.25 89 GLU A C 1
ATOM 685 O O . GLU A 1 89 ? -0.399 -12.108 0.513 1.00 80.25 89 GLU A O 1
ATOM 690 N N . HIS A 1 90 ? -1.236 -10.029 0.673 1.00 79.44 90 HIS A N 1
ATOM 691 C CA . HIS A 1 90 ? -2.650 -10.365 0.580 1.00 79.44 90 HIS A CA 1
ATOM 692 C C . HIS A 1 90 ? -3.283 -9.383 -0.407 1.00 79.44 90 HIS A C 1
ATOM 694 O O . HIS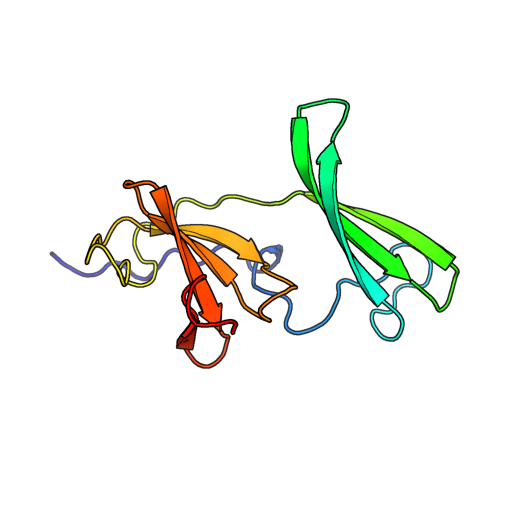 A 1 90 ? -3.774 -8.355 0.041 1.00 79.44 90 HIS A O 1
ATOM 700 N N . PRO A 1 91 ? -3.238 -9.656 -1.726 1.00 76.94 91 PRO A N 1
ATOM 701 C CA . PRO A 1 91 ? -3.451 -8.676 -2.798 1.00 76.94 91 PRO A CA 1
ATOM 702 C C . PRO A 1 91 ? -4.717 -7.835 -2.579 1.00 76.94 91 PRO A C 1
ATOM 704 O O . PRO A 1 91 ? -5.819 -8.215 -2.971 1.00 76.94 91 PRO A O 1
ATOM 707 N N . GLY A 1 92 ? -4.547 -6.698 -1.911 1.00 79.69 92 GLY A N 1
ATOM 708 C CA . GLY A 1 92 ? -5.625 -5.980 -1.251 1.00 79.69 92 GLY A CA 1
ATOM 709 C C . GLY A 1 92 ? -5.095 -4.839 -0.393 1.00 79.69 92 GLY A C 1
ATOM 710 O O . GLY A 1 92 ? -3.891 -4.596 -0.301 1.00 79.69 92 GLY A O 1
ATOM 711 N N . ASP A 1 93 ? -6.017 -4.109 0.208 1.00 82.31 93 ASP A N 1
ATOM 712 C CA . ASP A 1 93 ? -5.724 -2.946 1.031 1.00 82.31 93 ASP A CA 1
ATOM 713 C C . ASP A 1 93 ? -5.593 -3.331 2.495 1.00 82.31 93 ASP A C 1
ATOM 715 O O . ASP A 1 93 ? -6.512 -3.931 3.043 1.00 82.31 93 ASP A O 1
ATOM 719 N N . LEU A 1 94 ? -4.506 -2.934 3.150 1.00 84.88 94 LEU A N 1
ATOM 720 C CA . LEU A 1 94 ? -4.400 -2.968 4.602 1.00 84.88 94 LEU A CA 1
ATOM 721 C C . LEU A 1 94 ? -5.236 -1.836 5.199 1.00 84.88 94 LEU A C 1
ATOM 723 O O . LEU A 1 94 ? -5.087 -0.673 4.823 1.00 84.88 94 LEU A O 1
ATOM 727 N N . TRP A 1 95 ? -6.068 -2.172 6.175 1.00 85.81 95 TRP A N 1
ATOM 728 C CA . TRP A 1 95 ? -6.872 -1.241 6.955 1.00 85.81 95 TRP A CA 1
ATOM 729 C C . TRP A 1 95 ? -6.554 -1.383 8.435 1.00 85.81 95 TRP A C 1
ATOM 731 O O . TRP A 1 95 ? -6.286 -2.482 8.920 1.00 85.81 95 TRP A O 1
ATOM 741 N N . THR A 1 96 ? -6.643 -0.275 9.166 1.00 86.81 96 THR A N 1
ATOM 742 C CA . THR A 1 96 ? -6.451 -0.242 10.618 1.00 86.81 96 THR A CA 1
ATOM 743 C C . THR A 1 96 ? -7.580 0.536 11.280 1.00 86.81 96 THR A C 1
ATOM 745 O O . THR A 1 96 ? -7.912 1.641 10.852 1.00 86.81 96 THR A O 1
ATOM 748 N N . CYS A 1 97 ? -8.162 0.001 12.353 1.00 87.06 97 CYS A N 1
ATOM 749 C CA . CYS A 1 97 ? -9.135 0.741 13.164 1.00 87.06 97 CYS A CA 1
ATOM 750 C C . CYS A 1 97 ? -8.471 1.551 14.288 1.00 87.06 97 CYS A C 1
ATOM 752 O O . CYS A 1 97 ? -7.341 1.273 14.684 1.00 87.06 97 CYS A O 1
ATOM 754 N N . ASP A 1 98 ? -9.211 2.480 14.888 1.00 86.81 98 ASP A N 1
ATOM 755 C CA . ASP A 1 98 ? -8.803 3.255 16.073 1.00 86.81 98 ASP A CA 1
ATOM 756 C C . ASP A 1 98 ? -8.383 2.429 17.302 1.00 86.81 98 ASP A C 1
ATOM 758 O O . ASP A 1 98 ? -7.630 2.909 18.147 1.00 86.81 98 ASP A O 1
ATOM 762 N N . ASN A 1 99 ? -8.829 1.175 17.384 1.00 87.56 99 ASN A N 1
ATOM 763 C CA . ASN A 1 99 ? -8.423 0.219 18.416 1.00 87.56 99 ASN A CA 1
ATOM 764 C C . ASN A 1 99 ? -7.147 -0.574 18.058 1.00 87.56 99 ASN A C 1
ATOM 766 O O . ASN A 1 99 ? -6.747 -1.457 18.811 1.00 87.56 99 ASN A O 1
ATOM 770 N N . GLY A 1 100 ? -6.512 -0.286 16.917 1.00 87.31 100 GLY A N 1
ATOM 771 C CA . GLY A 1 100 ? -5.257 -0.909 16.484 1.00 87.31 100 GLY A CA 1
ATOM 772 C C . GLY A 1 100 ? -5.392 -2.278 15.810 1.00 87.31 100 GLY A C 1
ATOM 773 O O . GLY A 1 100 ? -4.377 -2.917 15.560 1.00 87.31 100 GLY A O 1
ATOM 774 N N . HIS A 1 101 ? -6.607 -2.749 15.509 1.00 88.75 101 HIS A N 1
ATOM 775 C CA . HIS A 1 101 ? -6.788 -3.966 14.714 1.00 88.75 101 HIS A CA 1
ATOM 776 C C . HIS A 1 101 ? -6.486 -3.712 13.241 1.00 88.75 101 HIS A C 1
ATOM 778 O O . HIS A 1 101 ? -6.998 -2.744 12.674 1.00 88.75 101 HIS A O 1
ATOM 784 N N . GLU A 1 102 ? -5.732 -4.624 12.634 1.00 89.12 102 GLU A N 1
ATOM 785 C CA . GLU A 1 102 ? -5.414 -4.636 11.210 1.00 89.12 102 GLU A CA 1
ATOM 786 C C . GLU A 1 102 ? -6.189 -5.738 10.486 1.00 89.12 102 GLU A C 1
ATOM 788 O O . GLU A 1 102 ? -6.402 -6.827 11.023 1.00 89.12 102 GLU A O 1
ATOM 793 N N . PHE A 1 103 ? -6.625 -5.452 9.266 1.00 87.25 103 PHE A N 1
ATOM 794 C CA . PHE A 1 103 ? -7.294 -6.408 8.389 1.00 87.25 103 PHE A CA 1
ATOM 795 C C . PHE A 1 103 ? -7.112 -5.990 6.932 1.00 87.25 103 PHE A C 1
ATOM 797 O O . PHE A 1 103 ? -6.863 -4.820 6.648 1.00 87.25 103 PHE A O 1
ATOM 804 N N . VAL A 1 104 ? -7.234 -6.937 6.007 1.00 86.81 104 VAL A N 1
ATOM 805 C CA . VAL A 1 104 ? -7.057 -6.671 4.578 1.00 86.81 104 VAL A CA 1
ATOM 806 C C . VAL A 1 104 ? -8.404 -6.704 3.867 1.00 86.81 104 VAL A C 1
ATOM 808 O O . VAL A 1 104 ? -9.183 -7.626 4.080 1.00 86.81 104 VAL A O 1
ATOM 811 N N . LEU A 1 105 ? -8.677 -5.725 3.007 1.00 82.88 105 LEU A N 1
ATOM 812 C CA . LEU A 1 105 ? -9.836 -5.703 2.116 1.00 82.88 105 LEU A CA 1
ATOM 813 C C . LEU A 1 105 ? -9.381 -6.004 0.685 1.00 82.88 105 LEU A C 1
ATOM 815 O O . LEU A 1 105 ? -8.633 -5.227 0.091 1.00 82.88 105 LEU A O 1
ATOM 819 N N . THR A 1 106 ? -9.833 -7.119 0.119 1.00 80.06 106 THR A N 1
ATOM 820 C CA . THR A 1 106 ? -9.531 -7.465 -1.272 1.00 80.06 106 THR A CA 1
ATOM 821 C C . THR A 1 106 ? -10.372 -6.629 -2.248 1.00 80.06 106 THR A C 1
ATOM 823 O O . THR A 1 106 ? -11.437 -6.119 -1.882 1.00 80.06 106 THR A O 1
ATOM 826 N N . PRO A 1 107 ? -9.951 -6.524 -3.519 1.00 73.12 107 PRO A N 1
ATOM 827 C CA . PRO A 1 107 ? -10.705 -5.851 -4.580 1.00 73.12 107 PRO A CA 1
ATOM 828 C C . PRO A 1 107 ? -12.124 -6.399 -4.796 1.00 73.12 107 PRO A C 1
ATOM 830 O O . PRO A 1 107 ? -13.012 -5.681 -5.249 1.00 73.12 107 PRO A O 1
ATOM 833 N N . GLU A 1 108 ? -12.352 -7.669 -4.465 1.00 77.00 108 GLU A N 1
ATOM 834 C CA . GLU A 1 108 ? -13.659 -8.331 -4.520 1.00 77.00 108 GLU A CA 1
ATOM 835 C C . GLU A 1 108 ? -14.561 -7.973 -3.327 1.00 77.00 108 GLU A C 1
ATOM 837 O O . GLU A 1 108 ? -15.699 -8.438 -3.254 1.00 77.00 108 GLU A O 1
ATOM 842 N N . GLY A 1 109 ? -14.071 -7.157 -2.390 1.00 74.75 109 GLY A N 1
ATOM 843 C CA . GLY A 1 109 ? -14.771 -6.785 -1.163 1.00 74.75 109 GLY A CA 1
ATOM 844 C C . GLY A 1 109 ? -14.703 -7.854 -0.071 1.00 74.75 109 GLY A C 1
ATOM 845 O O . GLY A 1 109 ? -15.549 -7.863 0.822 1.00 74.75 109 GLY A O 1
ATOM 846 N N . ILE A 1 110 ? -13.735 -8.773 -0.142 1.00 81.44 110 ILE A N 1
ATOM 847 C CA . ILE A 1 110 ? -13.537 -9.823 0.864 1.00 81.44 110 ILE A CA 1
ATOM 848 C C . ILE A 1 110 ? -12.604 -9.289 1.947 1.00 81.44 110 ILE A C 1
ATOM 850 O O . ILE A 1 110 ? -11.574 -8.696 1.644 1.00 81.44 110 ILE A O 1
ATOM 854 N N . ILE A 1 111 ? -12.943 -9.517 3.213 1.00 82.12 111 ILE A N 1
ATOM 855 C CA . ILE A 1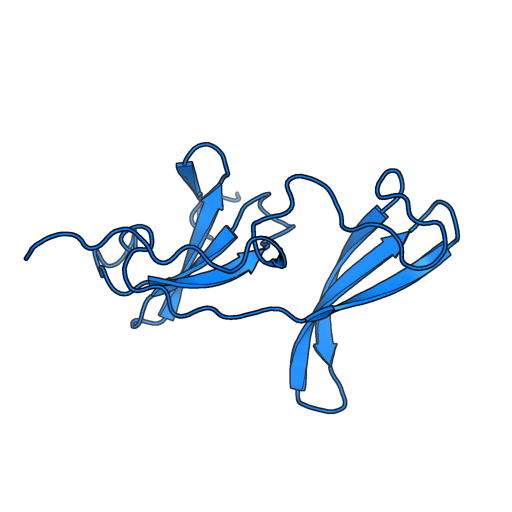 111 ? -12.059 -9.189 4.332 1.00 82.12 111 ILE A CA 1
ATOM 856 C C . ILE A 1 111 ? -11.206 -10.418 4.665 1.00 82.12 111 ILE A C 1
ATOM 858 O O . ILE A 1 111 ? -11.751 -11.477 4.970 1.00 82.12 111 ILE A O 1
ATOM 862 N N . ILE A 1 112 ? -9.881 -10.270 4.617 1.00 80.75 112 ILE A N 1
ATOM 863 C CA . ILE A 1 112 ? -8.901 -11.261 5.068 1.00 80.75 112 ILE A CA 1
ATOM 864 C C . ILE A 1 112 ? -8.381 -10.819 6.434 1.00 80.75 112 ILE A C 1
ATOM 866 O O . ILE A 1 112 ? -7.846 -9.718 6.593 1.00 80.75 112 ILE A O 1
ATOM 870 N N . LEU A 1 113 ? -8.534 -11.689 7.428 1.00 80.38 113 LEU A N 1
ATOM 871 C CA . LEU A 1 113 ? -8.009 -11.460 8.766 1.00 80.38 113 LEU A CA 1
ATOM 872 C C . LEU A 1 113 ? -6.571 -11.989 8.862 1.00 80.38 113 LEU A C 1
ATOM 874 O O . LEU A 1 113 ? -6.299 -13.065 8.327 1.00 80.38 113 LEU A O 1
ATOM 878 N N . PRO A 1 114 ? -5.661 -11.326 9.603 1.00 64.69 114 PRO A N 1
ATOM 879 C CA . PRO A 1 114 ? -4.294 -11.815 9.817 1.00 64.69 114 PRO A CA 1
ATOM 880 C C . PRO A 1 114 ? -4.189 -13.262 10.347 1.00 64.69 114 PRO A C 1
ATOM 882 O O . PRO A 1 114 ? -3.137 -13.880 10.224 1.00 64.69 114 PRO A O 1
ATOM 885 N N . GLY A 1 115 ? -5.261 -13.816 10.931 1.00 58.97 115 GLY A N 1
ATOM 886 C CA . GLY A 1 115 ? -5.329 -15.205 11.407 1.00 58.97 115 GLY A CA 1
ATOM 887 C C . GLY A 1 115 ? -5.855 -16.238 10.400 1.00 58.97 115 GLY A C 1
ATOM 888 O O . GLY A 1 115 ? -5.731 -17.430 10.668 1.00 58.97 115 GLY A O 1
ATOM 889 N N . ASP A 1 116 ? -6.416 -15.811 9.266 1.00 53.84 116 ASP A N 1
ATOM 890 C CA . ASP A 1 116 ? -7.003 -16.701 8.248 1.00 53.84 116 ASP A CA 1
ATOM 891 C C . ASP A 1 116 ? -6.005 -17.078 7.134 1.00 53.84 116 ASP A C 1
ATOM 893 O O . ASP A 1 116 ? -6.316 -17.880 6.257 1.00 53.84 116 ASP A O 1
ATOM 897 N N . ALA A 1 117 ? -4.787 -16.529 7.174 1.00 44.78 117 ALA A N 1
ATOM 898 C CA . ALA A 1 117 ? -3.703 -16.805 6.231 1.00 44.78 117 ALA A CA 1
ATOM 899 C C . ALA A 1 117 ? -2.870 -18.056 6.598 1.00 44.78 117 ALA A C 1
ATOM 901 O O . ALA A 1 117 ? -1.639 -18.023 6.519 1.00 44.78 117 ALA A O 1
ATOM 902 N N . ALA A 1 118 ? -3.529 -19.135 7.039 1.00 40.62 118 ALA A N 1
ATOM 903 C CA . ALA A 1 118 ? -2.890 -20.401 7.426 1.00 40.62 118 ALA A CA 1
ATOM 904 C C . ALA A 1 118 ? -2.966 -21.472 6.328 1.00 40.62 118 ALA A C 1
ATOM 906 O O . ALA A 1 118 ? -4.062 -21.670 5.756 1.00 40.62 118 ALA A O 1
#

Radius of gyration: 15.47 Å; Cα contacts (8 Å, |Δi|>4): 238; chains: 1; bounding box: 44×31×36 Å

Secondary structure (DSSP, 8-state):
---PPP-PPPGGGS--SSPPPPTTT--STTEEEEEEEE-TTT--EEEEEEETTTTEEEEEE---B--SSSPPPTTT--S-EEEEEEETTTTEEEEEETT--EEEE-TTSPEEPTTS--

pLDDT: mean 79.1, std 14.56, range [39.25, 95.5]

Sequence (118 aa):
MPHHAPIFPPAANWPILTPPDCPTCRTCTAVTWTGHATDMHDGTPVLLWECRGCNADWCIPTQYWPVLDGPDCPYCASLNTSWATYAPEHPGDLWTCDNGHEFVLTPEGIIILPGDAA

Mean predicted aligned error: 8.02 Å

Foldseek 3Di:
DPDDDWPDDPPVQAQDLFAAQDPPPRDRPQKDWDDWDADPPPRFIWTWMARPVVRDIDIDTFDKAFILQDDQDPVHSASRKIFGGQDRVQSFTWIAHPVGAIWGQHPVRDIHHPVNPD

Solvent-accessible surface area (backbone atoms only — not comparable to full-atom values): 7134 Å² total; per-residue (Å²): 130,84,81,68,78,59,69,69,71,58,78,94,68,49,64,65,95,53,58,66,60,32,91,85,81,67,45,33,91,45,37,40,79,76,48,79,50,62,42,89,89,80,63,48,49,23,40,32,35,37,23,75,78,77,72,48,72,52,72,46,75,56,50,73,44,86,28,75,60,42,72,58,30,91,90,70,68,39,52,52,13,21,45,40,30,68,30,82,93,53,76,20,31,28,32,35,30,87,86,71,53,63,37,29,40,28,90,88,72,46,77,47,47,84,81,70,82,117